Protein AF-A0A847LYA1-F1 (afdb_monomer)

pLDDT: mean 89.82, std 7.21, range [53.22, 97.38]

Sequence (110 aa):
MGLYTSPHLFKINERIQLNGRAIKDSEFSRLVESYKGFIENIREKFVPTYFDVLTFPLMAYFIQKRCDFIVLEVRPGERLDSTNFCKPLFSIIISIGYDHTDILGKTLEK

Foldseek 3Di:
DWEADDDDDPDNQCRIDDPNHRDDPVVQVVLLVVCVVVQVVCVVVPNDDPQLSRVVSRVVVCVVVVPPDYHHDFPPPPPPTNVVPDDDPDDDDDDDDDDPCVVRNDDPDD

Structure (mmCIF, N/CA/C/O backbone):
data_AF-A0A847LYA1-F1
#
_entry.id   AF-A0A847LYA1-F1
#
loop_
_atom_site.group_PDB
_atom_site.id
_atom_site.type_symbol
_atom_site.label_atom_id
_atom_site.label_alt_id
_atom_site.label_comp_id
_atom_site.label_asym_id
_atom_site.label_entity_id
_atom_site.label_seq_id
_atom_site.pdbx_PDB_ins_code
_atom_site.Cartn_x
_atom_site.Cartn_y
_atom_site.Cartn_z
_atom_site.occupancy
_atom_site.B_iso_or_equiv
_atom_site.auth_seq_id
_atom_site.auth_comp_id
_atom_site.auth_asym_id
_atom_site.auth_atom_id
_atom_site.pdbx_PDB_model_num
ATOM 1 N N . MET A 1 1 ? -15.122 -3.884 0.143 1.00 93.44 1 MET A N 1
ATOM 2 C CA . MET A 1 1 ? -13.922 -4.039 -0.707 1.00 93.44 1 MET A CA 1
ATOM 3 C C . MET A 1 1 ? -12.911 -2.954 -0.362 1.00 93.44 1 MET A C 1
ATOM 5 O O . MET A 1 1 ? -13.269 -1.778 -0.382 1.00 93.44 1 MET A O 1
ATOM 9 N N . GLY A 1 2 ? -11.685 -3.346 -0.023 1.00 97.25 2 GLY A N 1
ATOM 10 C CA . GLY A 1 2 ? -10.537 -2.449 0.117 1.00 97.25 2 GLY A CA 1
ATOM 11 C C . GLY A 1 2 ? -9.739 -2.359 -1.184 1.00 97.25 2 GLY A C 1
ATOM 12 O O . GLY A 1 2 ? -9.662 -3.341 -1.921 1.00 97.25 2 GLY A O 1
ATOM 13 N N . LEU A 1 3 ? -9.160 -1.198 -1.468 1.00 97.00 3 LEU A N 1
ATOM 14 C CA . LEU A 1 3 ? -8.296 -0.972 -2.627 1.00 97.00 3 LEU A CA 1
ATOM 15 C C . LEU A 1 3 ? -7.027 -0.244 -2.184 1.00 97.00 3 LEU A C 1
ATOM 17 O O . LEU A 1 3 ? -7.129 0.821 -1.571 1.00 97.00 3 LEU A O 1
ATOM 21 N N . TYR A 1 4 ? -5.868 -0.819 -2.502 1.00 95.69 4 TYR A N 1
ATOM 22 C CA . TYR A 1 4 ? -4.553 -0.210 -2.321 1.00 95.69 4 TYR A CA 1
ATOM 23 C C . TYR A 1 4 ? -3.867 -0.016 -3.672 1.00 95.69 4 TYR A C 1
ATOM 25 O O . TYR A 1 4 ? -3.633 -1.002 -4.368 1.00 95.69 4 TYR A O 1
ATOM 33 N N . THR A 1 5 ? -3.572 1.234 -4.035 1.00 94.44 5 THR A N 1
ATOM 34 C CA . THR A 1 5 ? -3.006 1.607 -5.346 1.00 94.44 5 THR A CA 1
ATOM 35 C C . THR A 1 5 ? -1.897 2.651 -5.237 1.00 94.44 5 THR A C 1
ATOM 37 O O . THR A 1 5 ? -1.781 3.361 -4.233 1.00 94.44 5 THR A O 1
ATOM 40 N N . SER A 1 6 ? -1.064 2.778 -6.270 1.00 92.44 6 SER A N 1
ATOM 41 C CA . SER A 1 6 ? -0.001 3.783 -6.345 1.00 92.44 6 SER A CA 1
ATOM 42 C C . SER A 1 6 ? 0.372 4.150 -7.793 1.00 92.44 6 SER A C 1
ATOM 44 O O . SER A 1 6 ? 0.242 3.311 -8.669 1.00 92.44 6 SER A O 1
ATOM 46 N N . PRO A 1 7 ? 0.906 5.359 -8.061 1.00 93.00 7 PRO A N 1
ATOM 47 C CA . PRO A 1 7 ? 1.035 6.482 -7.139 1.00 93.00 7 PRO A CA 1
ATOM 48 C C . PRO A 1 7 ? -0.325 7.136 -6.837 1.00 93.00 7 PRO A C 1
ATOM 50 O O . PRO A 1 7 ? -1.362 6.739 -7.351 1.00 93.00 7 PRO A O 1
ATOM 53 N N . HIS A 1 8 ? -0.319 8.133 -5.952 1.00 94.75 8 HIS A N 1
ATOM 54 C CA . HIS A 1 8 ? -1.444 9.067 -5.838 1.00 94.75 8 HIS A CA 1
ATOM 55 C C . HIS A 1 8 ? -1.181 10.268 -6.749 1.00 94.75 8 HIS A C 1
ATOM 57 O O . HIS A 1 8 ? -0.015 10.576 -7.005 1.00 94.75 8 HIS A O 1
ATOM 63 N N . LEU A 1 9 ? -2.235 10.959 -7.183 1.00 95.25 9 LEU A N 1
ATOM 64 C CA . LEU A 1 9 ? -2.118 12.156 -8.017 1.00 95.25 9 LEU A CA 1
ATOM 65 C C . LEU A 1 9 ? -2.080 13.437 -7.179 1.00 95.25 9 LEU A C 1
ATOM 67 O O . LEU A 1 9 ? -1.209 14.274 -7.400 1.00 95.25 9 LEU A O 1
ATOM 71 N N . PHE A 1 10 ? -2.983 13.585 -6.201 1.00 95.44 10 PHE A N 1
ATOM 72 C CA . PHE A 1 10 ? -3.086 14.812 -5.397 1.00 95.44 10 PHE A CA 1
ATOM 73 C C . PHE A 1 10 ? -2.919 14.567 -3.899 1.00 95.44 10 PHE A C 1
ATOM 75 O O . PHE A 1 10 ? -2.240 15.335 -3.217 1.00 95.44 10 PHE A O 1
ATOM 82 N N . LYS A 1 11 ? -3.544 13.516 -3.363 1.00 95.94 11 LYS A N 1
ATOM 83 C CA . LYS A 1 11 ? -3.528 13.192 -1.933 1.00 95.94 11 LYS A CA 1
ATOM 84 C C . LYS A 1 11 ? -3.154 11.742 -1.693 1.00 95.94 11 LYS A C 1
ATOM 86 O O . LYS A 1 11 ? -3.684 10.837 -2.327 1.00 95.94 11 LYS A O 1
ATOM 91 N N . ILE A 1 12 ? -2.324 11.508 -0.679 1.00 94.50 12 ILE A N 1
ATOM 92 C CA . ILE A 1 12 ? -1.895 10.159 -0.284 1.00 94.50 12 ILE A CA 1
ATOM 93 C C . ILE A 1 12 ? -3.061 9.210 0.007 1.00 94.50 12 ILE A C 1
ATOM 95 O O . ILE A 1 12 ? -2.965 8.015 -0.256 1.00 94.50 12 ILE A O 1
ATOM 99 N N . ASN A 1 13 ? -4.184 9.749 0.471 1.00 95.69 13 ASN A N 1
ATOM 100 C CA . ASN A 1 13 ? -5.405 9.012 0.758 1.00 95.69 13 ASN A CA 1
ATOM 101 C C . ASN A 1 13 ? -5.985 8.315 -0.477 1.00 95.69 13 ASN A C 1
ATOM 103 O O . ASN A 1 13 ? -6.686 7.324 -0.324 1.00 95.69 13 ASN A O 1
ATOM 107 N N . GLU A 1 14 ? -5.696 8.798 -1.690 1.00 96.00 14 GLU A N 1
ATOM 108 C CA . GLU A 1 14 ? -6.120 8.143 -2.936 1.00 96.00 14 GLU A CA 1
ATOM 109 C C . GLU A 1 14 ? -5.594 6.711 -3.037 1.00 96.00 14 GLU A C 1
ATOM 111 O O . GLU A 1 14 ? -6.265 5.863 -3.626 1.00 96.00 14 GLU A O 1
ATOM 116 N N . ARG A 1 15 ? -4.441 6.439 -2.408 1.00 95.06 15 ARG A N 1
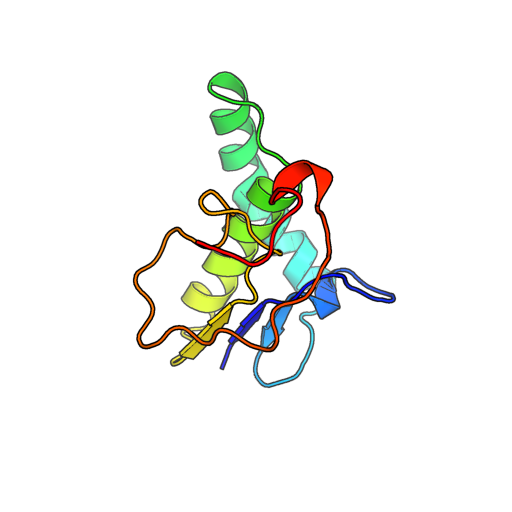ATOM 117 C CA . ARG A 1 15 ? -3.819 5.112 -2.357 1.00 95.06 15 ARG A CA 1
ATOM 118 C C . ARG A 1 15 ? -4.587 4.111 -1.516 1.00 95.06 15 ARG A C 1
ATOM 120 O O . ARG A 1 15 ? -4.259 2.936 -1.564 1.00 95.06 15 ARG A O 1
ATOM 127 N N . ILE A 1 16 ? -5.550 4.545 -0.707 1.00 95.62 16 ILE A N 1
ATOM 128 C CA . ILE A 1 16 ? -6.329 3.657 0.148 1.00 95.62 16 ILE A CA 1
ATOM 129 C C . ILE A 1 16 ? -7.807 4.010 0.081 1.00 95.62 16 ILE A C 1
ATOM 131 O O . ILE A 1 16 ? -8.252 5.068 0.526 1.00 95.62 16 ILE A O 1
ATOM 135 N N . GLN A 1 17 ? -8.596 3.079 -0.441 1.00 97.00 17 GLN A N 1
ATOM 136 C CA . GLN A 1 17 ? -10.025 3.285 -0.593 1.00 97.00 17 GLN A CA 1
ATOM 137 C C . GLN A 1 17 ? -10.822 2.167 0.056 1.00 97.00 17 GLN A C 1
ATOM 139 O O . GLN A 1 17 ? -10.489 0.986 -0.051 1.00 97.00 17 GLN A O 1
ATOM 144 N N . LEU A 1 18 ? -11.922 2.554 0.694 1.00 97.00 18 LEU A N 1
ATOM 145 C CA . LEU A 1 18 ? -12.949 1.641 1.166 1.00 97.00 18 LEU A CA 1
ATOM 146 C C . LEU A 1 18 ? -14.198 1.859 0.316 1.00 97.00 18 LEU A C 1
ATOM 148 O O . LEU A 1 18 ? -14.768 2.950 0.315 1.00 97.00 18 LEU A O 1
ATOM 152 N N . ASN A 1 19 ? -14.616 0.824 -0.412 1.00 96.12 19 ASN A N 1
ATOM 153 C CA . ASN A 1 19 ? -15.783 0.866 -1.301 1.00 96.12 19 ASN A CA 1
ATOM 154 C C . ASN A 1 19 ? -15.742 2.062 -2.281 1.00 96.12 19 ASN A C 1
ATOM 156 O O . ASN A 1 19 ? -16.719 2.796 -2.424 1.00 96.12 19 ASN A O 1
ATOM 160 N N . GLY A 1 20 ? -14.582 2.278 -2.916 1.00 96.00 20 GLY A N 1
ATOM 161 C CA . GLY A 1 20 ? -14.370 3.330 -3.922 1.00 96.00 20 GLY A CA 1
ATOM 162 C C . GLY A 1 20 ? -14.234 4.749 -3.364 1.00 96.00 20 GLY A C 1
ATOM 163 O O . GLY A 1 20 ? -14.297 5.714 -4.120 1.00 96.00 20 GLY A O 1
ATOM 164 N N . ARG A 1 21 ? -14.088 4.908 -2.042 1.00 97.19 21 ARG A N 1
ATOM 165 C CA . ARG A 1 21 ? -13.878 6.212 -1.402 1.00 97.19 21 ARG A CA 1
ATOM 166 C C . ARG A 1 21 ? -12.550 6.235 -0.669 1.00 97.19 21 ARG A C 1
ATOM 168 O O . ARG A 1 21 ? -12.319 5.392 0.197 1.00 97.19 21 ARG A O 1
ATOM 175 N N . ALA A 1 22 ? -11.716 7.219 -0.998 1.00 97.38 22 ALA A N 1
ATOM 176 C CA . ALA A 1 22 ? -10.489 7.504 -0.265 1.00 97.38 22 ALA A CA 1
ATOM 177 C C . ALA A 1 22 ? -10.785 7.727 1.225 1.00 97.38 22 ALA A C 1
ATOM 179 O O . ALA A 1 22 ? -11.813 8.317 1.582 1.00 97.38 22 ALA A O 1
ATOM 180 N N . ILE A 1 23 ? -9.893 7.257 2.098 1.00 96.38 23 ILE A N 1
ATOM 181 C CA . ILE A 1 23 ? -10.055 7.471 3.543 1.00 96.38 23 ILE A CA 1
ATOM 182 C C . ILE A 1 23 ? -9.902 8.952 3.894 1.00 96.38 23 ILE A C 1
ATOM 184 O O . ILE A 1 23 ? -9.286 9.724 3.159 1.00 96.38 23 ILE A O 1
ATOM 188 N N . LYS A 1 24 ? -10.442 9.372 5.039 1.00 96.88 24 LYS A N 1
ATOM 189 C CA . LYS A 1 24 ? -10.298 10.762 5.500 1.00 96.88 24 LYS A CA 1
ATOM 190 C C . LYS A 1 24 ? -8.887 11.031 6.021 1.00 96.88 24 LYS A C 1
ATOM 192 O O . LYS A 1 24 ? -8.267 10.141 6.595 1.00 96.88 24 LYS A O 1
ATOM 197 N N . ASP A 1 25 ? -8.440 12.284 5.929 1.00 96.69 25 ASP A N 1
ATOM 198 C CA . ASP A 1 25 ? -7.132 12.721 6.446 1.00 96.69 25 ASP A CA 1
ATOM 199 C C . ASP A 1 25 ? -6.968 12.350 7.928 1.00 96.69 25 ASP A C 1
ATOM 201 O O . ASP A 1 25 ? -5.954 11.787 8.324 1.00 96.69 25 ASP A O 1
ATOM 205 N N . SER A 1 26 ? -8.016 12.536 8.737 1.00 96.69 26 SER A N 1
ATOM 206 C CA . SER A 1 26 ? -8.010 12.151 10.152 1.00 96.69 26 SER A CA 1
ATOM 207 C C . SER A 1 26 ? -7.897 10.641 10.387 1.00 96.69 26 SER A C 1
ATOM 209 O O . SER A 1 26 ? -7.281 10.217 11.365 1.00 96.69 26 SER A O 1
ATOM 211 N N . GLU A 1 27 ? -8.471 9.813 9.508 1.00 94.88 27 GLU A N 1
ATOM 212 C CA . GLU A 1 27 ? -8.313 8.360 9.588 1.00 94.88 27 GLU A CA 1
ATOM 213 C C . GLU A 1 27 ? -6.891 7.948 9.215 1.00 94.88 27 GLU A C 1
ATOM 215 O O . GLU A 1 27 ? -6.308 7.134 9.930 1.00 94.88 27 GLU A O 1
ATOM 220 N N . PHE A 1 28 ? -6.327 8.540 8.157 1.00 94.75 28 PHE A N 1
ATOM 221 C CA . PHE A 1 28 ? -4.948 8.298 7.738 1.00 94.75 28 PHE A CA 1
ATOM 222 C C . PHE A 1 28 ? -3.951 8.703 8.832 1.00 94.75 28 PHE A C 1
ATOM 224 O O . PHE A 1 28 ? -3.131 7.886 9.245 1.00 94.75 28 PHE A O 1
ATOM 231 N N . SER A 1 29 ? -4.061 9.923 9.368 1.00 94.31 29 SER A N 1
ATOM 232 C CA . SER A 1 29 ? -3.174 10.412 10.431 1.00 94.31 29 SER A CA 1
ATOM 233 C C . SER A 1 29 ? -3.232 9.529 11.673 1.00 94.31 29 SER A C 1
ATOM 235 O O . SER A 1 29 ? -2.192 9.135 12.193 1.00 94.31 29 SER A O 1
ATOM 237 N N . ARG A 1 30 ? -4.438 9.156 12.125 1.00 94.31 30 ARG A N 1
ATOM 238 C CA . ARG A 1 30 ? -4.597 8.267 13.284 1.00 94.31 30 ARG A CA 1
ATOM 239 C C . ARG A 1 30 ? -3.967 6.900 13.039 1.00 94.31 30 ARG A C 1
ATOM 241 O O . ARG A 1 30 ? -3.381 6.328 13.954 1.00 94.31 30 ARG A O 1
ATOM 248 N N . LEU A 1 31 ? -4.112 6.368 11.830 1.00 92.69 31 LEU A N 1
ATOM 249 C CA . LEU A 1 31 ? -3.562 5.073 11.460 1.00 92.69 31 LEU A CA 1
ATOM 250 C C . LEU A 1 31 ? -2.032 5.090 11.509 1.00 92.69 31 LEU A C 1
ATOM 252 O O . LEU A 1 31 ? -1.447 4.243 12.172 1.00 92.69 31 LEU A O 1
ATOM 256 N N . VAL A 1 32 ? -1.395 6.080 10.878 1.00 91.69 32 VAL A N 1
ATOM 257 C CA . VAL A 1 32 ? 0.070 6.229 10.902 1.00 91.69 32 VAL A CA 1
ATOM 258 C C . VAL A 1 32 ? 0.577 6.410 12.333 1.00 91.69 32 VAL A C 1
ATOM 260 O O . VAL A 1 32 ? 1.500 5.709 12.743 1.00 91.69 32 VAL A O 1
ATOM 263 N N . GLU A 1 33 ? -0.066 7.274 13.123 1.00 93.75 33 GLU A N 1
ATOM 264 C CA . GLU A 1 33 ? 0.328 7.516 14.517 1.00 93.75 33 GLU A CA 1
ATOM 265 C C . GLU A 1 33 ? 0.224 6.243 15.372 1.00 93.75 33 GLU A C 1
ATOM 267 O O . GLU A 1 33 ? 1.126 5.939 16.148 1.00 93.75 33 GLU A O 1
ATOM 272 N N . SER A 1 34 ? -0.825 5.437 15.172 1.00 94.06 34 SER A N 1
ATOM 273 C CA . SER A 1 34 ? -1.039 4.190 15.929 1.00 94.06 34 SER A CA 1
ATOM 274 C C . SER A 1 34 ? 0.071 3.157 15.721 1.00 94.06 34 SER A C 1
ATOM 276 O O . SER A 1 34 ? 0.285 2.304 16.580 1.00 94.06 34 SER A O 1
ATOM 278 N N . TYR A 1 35 ? 0.777 3.221 14.591 1.00 92.06 35 TYR A N 1
ATOM 279 C CA . TYR A 1 35 ? 1.852 2.289 14.248 1.00 92.06 35 TYR A CA 1
ATOM 280 C C . TYR A 1 35 ? 3.247 2.903 14.338 1.00 92.06 35 TYR A C 1
ATOM 282 O O . TYR A 1 35 ? 4.236 2.190 14.163 1.00 92.06 35 TYR A O 1
ATOM 290 N N . LYS A 1 36 ? 3.352 4.193 14.672 1.00 91.50 36 LYS A N 1
ATOM 291 C CA . LYS A 1 36 ? 4.623 4.912 14.767 1.00 91.50 36 LYS A CA 1
ATOM 292 C C . LYS A 1 36 ? 5.614 4.225 15.706 1.00 91.50 36 LYS A C 1
ATOM 294 O O . LYS A 1 36 ? 6.729 3.939 15.288 1.00 91.50 36 LYS A O 1
ATOM 299 N N . GLY A 1 37 ? 5.191 3.867 16.920 1.00 91.75 37 GLY A N 1
ATOM 300 C CA . GLY A 1 37 ? 6.070 3.191 17.885 1.00 91.75 37 GLY A CA 1
ATOM 301 C C . GLY A 1 37 ? 6.571 1.823 17.403 1.00 91.75 37 GLY A C 1
ATOM 302 O O . GLY A 1 37 ? 7.710 1.445 17.665 1.00 91.75 37 GLY A O 1
ATOM 303 N N . PHE A 1 38 ? 5.755 1.091 16.637 1.00 89.94 38 PHE A N 1
ATOM 304 C CA . PHE A 1 38 ? 6.170 -0.173 16.023 1.00 89.94 38 PHE A CA 1
ATOM 305 C C . PHE A 1 38 ? 7.210 0.048 14.917 1.00 89.94 38 PHE A C 1
ATOM 307 O O . PHE A 1 38 ? 8.220 -0.651 14.871 1.00 89.94 38 PHE A O 1
ATOM 314 N N . ILE A 1 39 ? 6.992 1.050 14.061 1.00 89.31 39 ILE A N 1
ATOM 315 C CA . ILE A 1 39 ? 7.929 1.434 12.997 1.00 89.31 39 ILE A CA 1
ATOM 316 C C . ILE A 1 39 ? 9.265 1.910 13.590 1.00 89.31 39 ILE A C 1
ATOM 318 O O . ILE A 1 39 ? 10.326 1.539 13.092 1.00 89.31 39 ILE A O 1
ATOM 322 N N . GLU A 1 40 ? 9.229 2.689 14.673 1.00 90.06 40 GLU A N 1
ATOM 323 C CA . GLU A 1 40 ? 10.425 3.151 15.385 1.00 90.06 40 GLU A CA 1
ATOM 324 C C . GLU A 1 40 ? 11.212 1.984 15.995 1.00 90.06 40 GLU A C 1
ATOM 326 O O . GLU A 1 40 ? 12.426 1.926 15.819 1.00 90.06 40 GLU A O 1
ATOM 331 N N . ASN A 1 41 ? 10.537 1.008 16.614 1.00 90.19 41 ASN A N 1
ATOM 332 C CA . ASN A 1 41 ? 11.190 -0.199 17.135 1.00 90.19 41 ASN A CA 1
ATOM 333 C C . ASN A 1 41 ? 11.852 -1.029 16.023 1.00 90.19 41 ASN A C 1
ATOM 335 O O . ASN A 1 41 ? 12.965 -1.528 16.176 1.00 90.19 41 ASN A O 1
ATOM 339 N N . ILE A 1 42 ? 11.181 -1.161 14.876 1.00 87.69 42 ILE A N 1
ATOM 340 C CA . ILE A 1 42 ? 11.728 -1.870 13.717 1.00 87.69 42 ILE A CA 1
ATOM 341 C C . ILE A 1 42 ? 12.990 -1.191 13.183 1.00 87.69 42 ILE A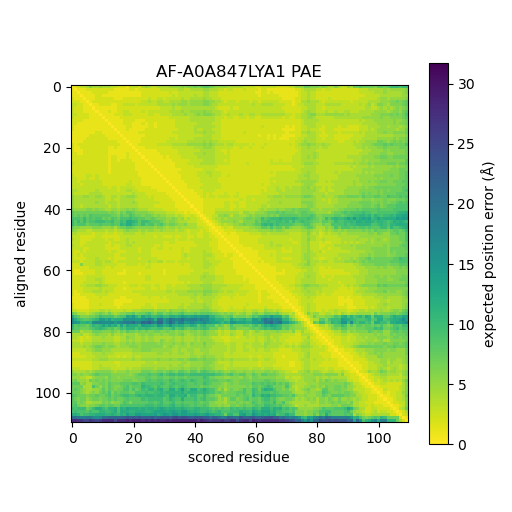 C 1
ATOM 343 O O . ILE A 1 42 ? 13.917 -1.889 12.761 1.00 87.69 42 ILE A O 1
ATOM 347 N N . ARG A 1 43 ? 13.041 0.146 13.223 1.00 86.00 43 ARG A N 1
ATOM 348 C CA . ARG A 1 43 ? 14.157 0.938 12.695 1.00 86.00 43 ARG A CA 1
ATOM 349 C C . ARG A 1 43 ? 15.504 0.579 13.329 1.00 86.00 43 ARG A C 1
ATOM 351 O O . ARG A 1 43 ? 16.538 0.752 12.691 1.00 86.00 43 ARG A O 1
ATOM 358 N N . GLU A 1 44 ? 15.494 0.055 14.553 1.00 83.00 44 GLU A N 1
ATOM 359 C CA . GLU A 1 44 ? 16.693 -0.432 15.246 1.00 83.00 44 GLU A CA 1
ATOM 360 C C . GLU A 1 44 ? 17.282 -1.701 14.606 1.00 83.00 44 GLU A C 1
ATOM 362 O O . GLU A 1 44 ? 18.466 -1.986 14.776 1.00 83.00 44 GLU A O 1
ATOM 367 N N . LYS A 1 45 ? 16.472 -2.466 13.860 1.00 86.62 45 LYS A N 1
ATOM 368 C CA . LYS A 1 45 ? 16.854 -3.743 13.232 1.00 86.62 45 LYS A CA 1
ATOM 369 C C . LYS A 1 45 ? 17.082 -3.622 11.730 1.00 86.62 45 LYS A C 1
ATOM 371 O O . LYS A 1 45 ? 17.991 -4.254 11.199 1.00 86.62 45 LYS A O 1
ATOM 376 N N . PHE A 1 46 ? 16.255 -2.842 11.039 1.00 85.81 46 PHE A N 1
ATOM 377 C CA . PHE A 1 46 ? 16.429 -2.522 9.624 1.00 85.81 46 PHE A CA 1
ATOM 378 C C . PHE A 1 46 ? 15.826 -1.154 9.319 1.00 85.81 46 PHE A C 1
ATOM 380 O O . PHE A 1 46 ? 14.910 -0.718 10.004 1.00 85.81 46 PHE A O 1
ATOM 387 N N . VAL A 1 47 ? 16.310 -0.477 8.279 1.00 87.94 47 VAL A N 1
ATOM 388 C CA . VAL A 1 47 ? 15.752 0.816 7.862 1.00 87.94 47 VAL A CA 1
ATOM 389 C C . VAL A 1 47 ? 14.603 0.563 6.879 1.00 87.94 47 VAL A C 1
ATOM 391 O O . VAL A 1 47 ? 14.883 0.166 5.748 1.00 87.94 47 VAL A O 1
A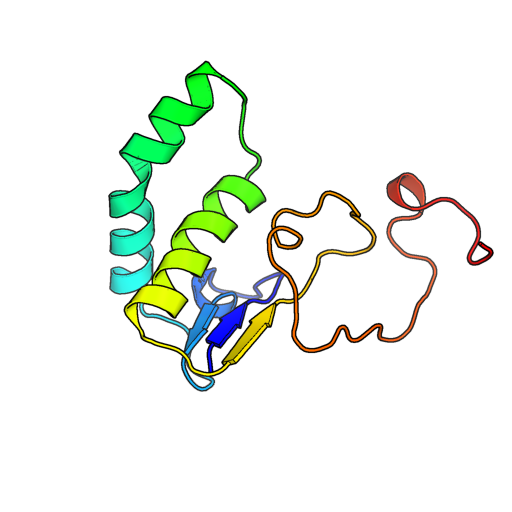TOM 394 N N . PRO A 1 48 ? 13.328 0.760 7.272 1.00 87.69 48 PRO A N 1
ATOM 395 C CA . PRO A 1 48 ? 12.209 0.532 6.370 1.00 87.69 48 PRO A CA 1
ATOM 396 C C . PRO A 1 48 ? 12.167 1.593 5.272 1.00 87.69 48 PRO A C 1
ATOM 398 O O . PRO A 1 48 ? 12.476 2.767 5.501 1.00 87.69 48 PRO A O 1
ATOM 401 N N . THR A 1 49 ? 11.755 1.185 4.075 1.00 89.0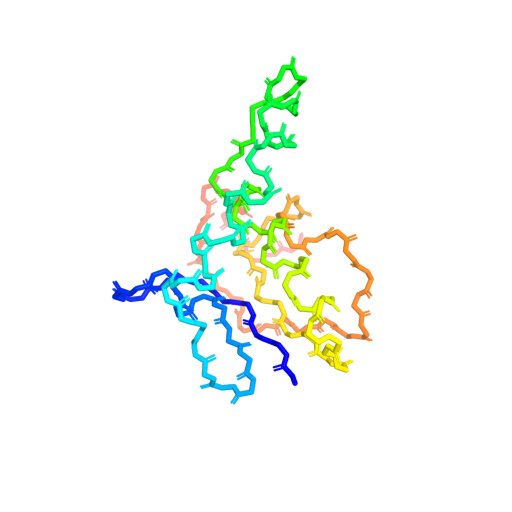6 49 THR A N 1
ATOM 402 C CA . THR A 1 49 ? 11.498 2.119 2.980 1.00 89.06 49 THR A CA 1
ATOM 403 C C . THR A 1 49 ? 10.208 2.898 3.233 1.00 89.06 49 THR A C 1
ATOM 405 O O . THR A 1 49 ? 9.373 2.526 4.061 1.00 89.06 49 THR A O 1
ATOM 408 N N . TYR A 1 50 ? 9.997 3.970 2.467 1.00 88.56 50 TYR A N 1
ATOM 409 C CA . TYR A 1 50 ? 8.726 4.698 2.474 1.00 88.56 50 TYR A CA 1
ATOM 410 C C . TYR A 1 50 ? 7.517 3.768 2.260 1.00 88.56 50 TYR A C 1
ATOM 412 O O . TYR A 1 50 ? 6.492 3.923 2.923 1.00 88.56 50 TYR A O 1
ATOM 420 N N . PHE A 1 51 ? 7.640 2.785 1.362 1.00 88.38 51 PHE A N 1
ATOM 421 C CA . PHE A 1 51 ? 6.556 1.854 1.058 1.00 88.38 51 PHE A CA 1
ATOM 422 C C . PHE A 1 51 ? 6.314 0.844 2.176 1.00 88.38 51 PHE A C 1
ATOM 424 O O . PHE A 1 51 ? 5.155 0.529 2.430 1.00 88.38 51 PHE A O 1
ATOM 431 N N . ASP A 1 52 ? 7.346 0.406 2.898 1.00 87.44 52 ASP A N 1
ATOM 432 C CA . ASP A 1 52 ? 7.174 -0.480 4.057 1.00 87.44 52 ASP A CA 1
ATOM 433 C C . ASP A 1 52 ? 6.397 0.225 5.174 1.00 87.44 52 ASP A C 1
ATOM 435 O O . ASP A 1 52 ? 5.424 -0.310 5.713 1.00 87.44 52 ASP A O 1
ATOM 439 N N . VAL A 1 53 ? 6.789 1.471 5.464 1.00 89.50 53 VAL A N 1
ATOM 440 C CA . VAL A 1 53 ? 6.146 2.324 6.474 1.00 89.50 53 VAL A CA 1
ATOM 441 C C . VAL A 1 53 ? 4.694 2.628 6.111 1.00 89.50 53 VAL A C 1
ATOM 443 O O . VAL A 1 53 ? 3.852 2.735 6.999 1.00 89.50 53 VAL A O 1
ATOM 446 N N . LEU A 1 54 ? 4.387 2.764 4.819 1.00 90.12 54 LEU A N 1
ATOM 447 C CA . LEU A 1 54 ? 3.041 3.073 4.350 1.00 90.12 54 LEU A CA 1
ATOM 448 C C . LEU A 1 54 ? 2.153 1.823 4.257 1.00 90.12 54 LEU A C 1
ATOM 450 O O . LEU A 1 54 ? 1.005 1.850 4.693 1.00 90.12 54 LEU A O 1
ATOM 454 N N . THR A 1 55 ? 2.667 0.724 3.706 1.00 89.88 55 THR A N 1
ATOM 455 C CA . THR A 1 55 ? 1.874 -0.478 3.412 1.00 89.88 55 THR A CA 1
ATOM 456 C C . THR A 1 55 ? 1.361 -1.119 4.697 1.00 89.88 55 THR A C 1
ATOM 458 O O . THR A 1 55 ? 0.181 -1.454 4.784 1.00 89.88 55 THR A O 1
ATOM 461 N N . PHE A 1 56 ? 2.198 -1.233 5.731 1.00 89.12 56 PHE A N 1
ATOM 462 C CA . PHE A 1 56 ? 1.824 -1.945 6.953 1.00 89.12 56 PHE A CA 1
ATOM 463 C C . PHE A 1 56 ? 0.606 -1.337 7.690 1.00 89.12 56 PHE A C 1
ATOM 465 O O . PHE A 1 56 ? -0.377 -2.060 7.898 1.00 89.12 56 PHE A O 1
ATOM 472 N N . PRO A 1 57 ? 0.579 -0.029 8.027 1.00 89.94 57 PRO A N 1
ATOM 473 C CA . PRO A 1 57 ? -0.599 0.598 8.627 1.00 89.94 57 PRO A CA 1
ATOM 474 C C . PRO A 1 57 ? -1.842 0.473 7.736 1.00 89.94 57 PRO A C 1
ATOM 476 O O . PRO A 1 57 ? -2.930 0.168 8.223 1.00 89.94 57 PRO A O 1
ATOM 479 N N . LEU A 1 58 ? -1.692 0.660 6.421 1.00 88.69 58 LEU A N 1
ATOM 480 C CA . LEU A 1 58 ? -2.804 0.600 5.468 1.00 88.69 58 LEU A CA 1
ATOM 481 C C . LEU A 1 58 ? -3.428 -0.796 5.368 1.00 88.69 58 LEU A C 1
ATOM 483 O O . LEU A 1 58 ? -4.650 -0.915 5.275 1.00 88.69 58 LEU A O 1
ATOM 487 N N . MET A 1 59 ? -2.630 -1.857 5.476 1.00 91.19 59 MET A N 1
ATOM 488 C CA . MET A 1 59 ? -3.158 -3.221 5.558 1.00 91.19 59 MET A CA 1
ATOM 489 C C . MET A 1 59 ? -3.947 -3.442 6.845 1.00 91.19 59 MET A C 1
ATOM 491 O O . MET A 1 59 ? -5.051 -3.996 6.815 1.00 91.19 59 MET A O 1
ATOM 495 N N . ALA A 1 60 ? -3.435 -2.944 7.972 1.00 91.19 60 ALA A N 1
ATOM 496 C CA . ALA A 1 60 ? -4.152 -3.026 9.234 1.00 91.19 60 ALA A CA 1
ATOM 497 C C . ALA A 1 60 ? -5.509 -2.306 9.185 1.00 91.19 60 ALA A C 1
ATOM 499 O O . ALA A 1 60 ? -6.477 -2.788 9.774 1.00 91.19 60 ALA A O 1
ATOM 500 N N . TYR A 1 61 ? -5.623 -1.206 8.434 1.00 94.19 61 TYR A N 1
ATOM 501 C CA . TYR A 1 61 ? -6.902 -0.526 8.225 1.00 94.19 61 TYR A CA 1
ATOM 502 C C . TYR A 1 61 ? -7.950 -1.439 7.578 1.00 94.19 61 TYR A C 1
ATOM 504 O O . TYR A 1 61 ? -9.080 -1.508 8.064 1.00 94.19 61 TYR A O 1
ATOM 512 N N . PHE A 1 62 ? -7.604 -2.186 6.526 1.00 94.75 62 PHE A N 1
ATOM 513 C CA . PHE A 1 62 ? -8.569 -3.085 5.882 1.00 94.75 62 PHE A CA 1
ATOM 514 C C . PHE A 1 62 ? -9.020 -4.228 6.793 1.00 94.75 62 PHE A C 1
ATOM 516 O O . PHE A 1 62 ? -10.204 -4.580 6.779 1.00 94.75 62 PHE A O 1
ATOM 523 N N . ILE A 1 63 ? -8.110 -4.746 7.626 1.00 91.88 63 ILE A N 1
ATOM 524 C CA . ILE A 1 63 ? -8.423 -5.751 8.651 1.00 91.88 63 ILE A CA 1
ATOM 525 C C . ILE A 1 63 ? -9.390 -5.164 9.688 1.00 91.88 63 ILE A C 1
ATOM 527 O O . ILE A 1 63 ? -10.427 -5.762 9.976 1.00 91.88 63 ILE A O 1
ATOM 531 N N . GLN A 1 64 ? -9.110 -3.960 10.202 1.00 93.62 64 GLN A N 1
ATOM 532 C CA . GLN A 1 64 ? -9.979 -3.267 11.164 1.00 93.62 64 GLN A CA 1
ATOM 533 C C . GLN A 1 64 ? -11.376 -2.990 10.593 1.00 93.62 64 GLN A C 1
ATOM 535 O O . GLN A 1 64 ? -12.373 -3.096 11.309 1.00 93.62 64 GLN A O 1
ATOM 540 N N . LYS A 1 65 ? -11.465 -2.659 9.300 1.00 95.25 65 LYS A N 1
ATOM 541 C CA . LYS A 1 65 ? -12.738 -2.446 8.593 1.00 95.25 65 LYS A CA 1
ATOM 542 C C . LYS A 1 65 ? -13.430 -3.742 8.169 1.00 95.25 65 LYS A C 1
ATOM 544 O O . LYS A 1 65 ? -14.524 -3.656 7.619 1.00 95.25 65 LYS A O 1
ATOM 549 N N . ARG A 1 66 ? -12.830 -4.909 8.437 1.00 95.44 66 ARG A N 1
ATOM 550 C CA . ARG A 1 66 ? -13.362 -6.237 8.093 1.00 95.44 66 ARG A CA 1
ATOM 551 C C . ARG A 1 66 ? -13.738 -6.342 6.613 1.00 95.44 66 ARG A C 1
ATOM 553 O O . ARG A 1 66 ? -14.845 -6.738 6.273 1.00 95.44 66 ARG A O 1
ATOM 560 N N . CYS A 1 67 ? -12.829 -5.924 5.733 1.00 95.62 67 CYS A N 1
ATOM 561 C CA . CYS A 1 67 ? -13.0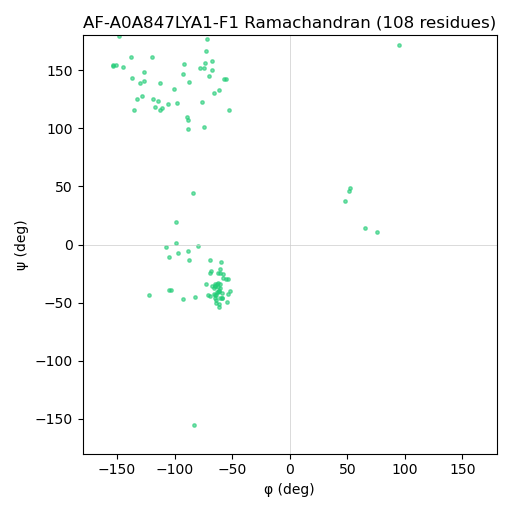56 -6.036 4.295 1.00 95.62 67 CYS A CA 1
ATOM 562 C C . CYS A 1 67 ? -13.122 -7.509 3.870 1.00 95.62 67 CYS A C 1
ATOM 564 O O . CYS A 1 67 ? -12.191 -8.256 4.154 1.00 95.62 67 CYS A O 1
ATOM 566 N N . ASP A 1 68 ? -14.157 -7.892 3.119 1.00 94.94 68 ASP A N 1
ATOM 567 C CA . ASP A 1 68 ? -14.275 -9.251 2.560 1.00 94.94 68 ASP A CA 1
ATOM 568 C C . ASP A 1 68 ? -13.208 -9.531 1.492 1.00 94.94 68 ASP A C 1
ATOM 570 O O . ASP A 1 68 ? -12.674 -10.630 1.386 1.00 94.94 68 ASP A O 1
ATOM 574 N N . PHE A 1 69 ? -12.881 -8.498 0.710 1.00 94.44 69 PHE A N 1
ATOM 575 C CA . PHE A 1 69 ? -11.882 -8.535 -0.352 1.00 94.44 69 PHE A CA 1
ATOM 576 C C . PHE A 1 69 ? -11.023 -7.279 -0.313 1.00 94.44 69 PHE A C 1
ATOM 578 O O . PHE A 1 69 ? -11.531 -6.178 -0.059 1.00 94.44 69 PHE A O 1
ATOM 585 N N . ILE A 1 70 ? -9.739 -7.452 -0.616 1.00 95.38 70 ILE A N 1
ATOM 586 C CA . ILE A 1 70 ? -8.757 -6.380 -0.754 1.00 95.38 70 ILE A CA 1
ATOM 587 C C . ILE A 1 70 ? -8.065 -6.566 -2.102 1.00 95.38 70 ILE A C 1
ATOM 589 O O . ILE A 1 70 ? -7.570 -7.652 -2.399 1.00 95.38 70 ILE A O 1
ATOM 593 N N . VAL A 1 71 ? -8.043 -5.511 -2.908 1.00 95.38 71 VAL A N 1
ATOM 594 C CA . VAL A 1 71 ? -7.255 -5.448 -4.140 1.00 95.38 71 VAL A CA 1
ATOM 595 C C . VAL A 1 71 ? -5.960 -4.712 -3.824 1.00 95.38 71 VAL A C 1
ATOM 597 O O . VAL A 1 71 ? -6.002 -3.579 -3.342 1.00 95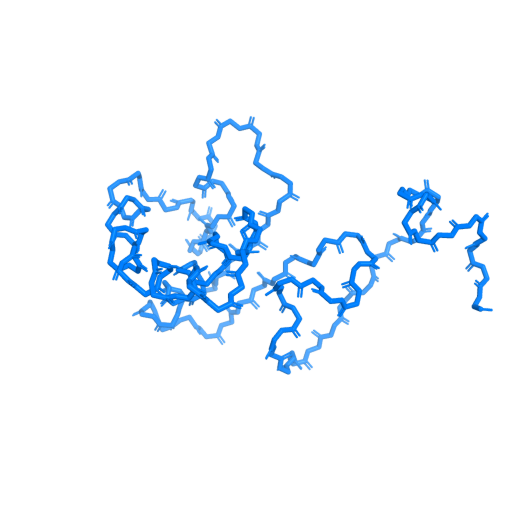.38 71 VAL A O 1
ATOM 600 N N . LEU A 1 72 ? -4.830 -5.373 -4.068 1.00 94.12 72 LEU A N 1
ATOM 601 C CA . LEU A 1 72 ? -3.491 -4.838 -3.843 1.00 94.12 72 LEU A CA 1
ATOM 602 C C . LEU A 1 72 ? -2.801 -4.655 -5.191 1.00 94.12 72 LEU A C 1
ATOM 604 O O . LEU A 1 72 ? -2.561 -5.632 -5.900 1.00 94.12 72 LEU A O 1
ATOM 608 N N . GLU A 1 73 ? -2.501 -3.411 -5.546 1.00 92.94 73 GLU A N 1
ATOM 609 C CA . GLU A 1 73 ? -1.595 -3.118 -6.648 1.00 92.94 73 GLU A CA 1
ATOM 610 C C . GLU A 1 73 ? -0.153 -3.366 -6.197 1.00 92.94 73 GLU A C 1
ATOM 612 O O . GLU A 1 73 ? 0.310 -2.786 -5.213 1.00 92.94 73 GLU A O 1
ATOM 617 N N . VAL A 1 74 ? 0.542 -4.238 -6.924 1.00 89.00 74 VAL A N 1
ATOM 618 C CA . VAL A 1 74 ? 1.965 -4.520 -6.716 1.00 89.00 74 VAL A CA 1
ATOM 619 C C . VAL A 1 74 ? 2.772 -3.517 -7.529 1.00 89.00 74 VAL A C 1
ATOM 621 O O . VAL A 1 74 ? 2.422 -3.233 -8.678 1.00 89.00 74 VAL A O 1
ATOM 624 N N . ARG A 1 75 ? 3.871 -2.999 -6.976 1.00 83.25 75 ARG A N 1
ATOM 625 C CA . ARG A 1 75 ? 4.754 -2.133 -7.760 1.00 83.25 75 ARG A CA 1
ATOM 626 C C . ARG A 1 75 ? 5.451 -2.921 -8.876 1.00 83.25 75 ARG A C 1
ATOM 628 O O . ARG A 1 75 ? 5.715 -4.115 -8.710 1.00 83.25 75 ARG A O 1
ATOM 635 N N . PRO A 1 76 ? 5.783 -2.271 -10.006 1.00 69.50 76 PRO A N 1
ATOM 636 C CA . PRO A 1 76 ? 6.396 -2.943 -11.144 1.00 69.50 76 PRO A CA 1
ATOM 637 C C . PRO A 1 76 ? 7.644 -3.754 -10.770 1.00 69.50 76 PRO A C 1
ATOM 639 O O . PRO A 1 76 ? 8.660 -3.212 -10.345 1.00 69.50 76 PRO A O 1
ATOM 642 N N . GLY A 1 77 ? 7.534 -5.073 -10.956 1.00 64.56 77 GLY A N 1
ATOM 643 C CA . GLY A 1 77 ? 8.632 -6.039 -11.016 1.00 64.56 77 GLY A CA 1
ATOM 644 C C . GLY A 1 77 ? 9.470 -6.258 -9.749 1.00 64.56 77 GLY A C 1
ATOM 645 O O . GLY A 1 77 ? 10.504 -6.925 -9.797 1.00 64.56 77 GLY A O 1
ATOM 646 N N . GLU A 1 78 ? 9.010 -5.803 -8.588 1.00 67.94 78 GLU A N 1
ATOM 647 C CA . GLU A 1 78 ? 9.666 -6.111 -7.319 1.00 67.94 78 GLU A CA 1
ATOM 648 C C . GLU A 1 78 ? 9.117 -7.435 -6.740 1.00 67.94 78 GLU A C 1
ATOM 650 O O . GLU A 1 78 ? 8.082 -7.478 -6.081 1.00 67.94 78 GLU A O 1
ATOM 655 N N . ARG A 1 79 ? 9.836 -8.558 -6.924 1.00 73.12 79 ARG A N 1
ATOM 656 C CA . ARG A 1 79 ? 9.529 -9.831 -6.217 1.00 73.12 79 ARG A CA 1
ATOM 657 C C . ARG A 1 79 ? 9.470 -9.641 -4.693 1.00 73.12 79 ARG A C 1
ATOM 659 O O . ARG A 1 79 ? 8.770 -10.381 -4.003 1.00 73.12 79 ARG A O 1
ATOM 666 N N . LEU A 1 80 ? 10.245 -8.684 -4.191 1.00 76.56 80 LEU A N 1
ATOM 667 C CA . LEU A 1 80 ? 10.352 -8.305 -2.785 1.00 76.56 80 LEU A CA 1
ATOM 668 C C . LEU A 1 80 ? 9.502 -7.069 -2.442 1.00 76.56 80 LEU A C 1
ATOM 670 O O . LEU A 1 80 ? 9.773 -6.423 -1.435 1.00 76.56 80 LEU A O 1
ATOM 674 N N . ASP A 1 81 ? 8.502 -6.734 -3.264 1.00 84.31 81 ASP A N 1
ATOM 675 C CA . ASP A 1 81 ? 7.598 -5.615 -2.998 1.00 84.31 81 ASP A CA 1
ATOM 676 C C . ASP A 1 81 ? 6.895 -5.780 -1.643 1.00 84.31 81 ASP A C 1
ATOM 678 O O . ASP A 1 81 ? 6.481 -6.882 -1.263 1.00 84.31 81 ASP A O 1
ATOM 682 N N . SER A 1 82 ? 6.706 -4.665 -0.936 1.00 84.44 82 SER A N 1
ATOM 683 C CA . SER A 1 82 ? 6.084 -4.632 0.391 1.00 84.44 82 SER A CA 1
ATOM 684 C C . SER A 1 82 ? 4.651 -5.178 0.413 1.00 84.44 82 SER A C 1
ATOM 686 O O . SER A 1 82 ? 4.137 -5.449 1.496 1.00 84.44 82 SER A O 1
ATOM 688 N N . THR A 1 83 ? 3.983 -5.341 -0.738 1.00 86.06 83 THR A 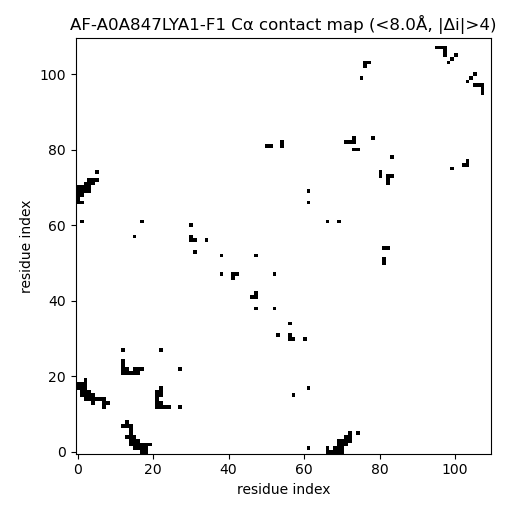N 1
ATOM 689 C CA . THR A 1 83 ? 2.645 -5.952 -0.848 1.00 86.06 83 THR A CA 1
ATOM 690 C C . THR A 1 83 ? 2.674 -7.477 -1.002 1.00 86.06 83 THR A C 1
ATOM 692 O O . THR A 1 83 ? 1.655 -8.134 -0.776 1.00 86.06 83 THR A O 1
ATOM 695 N N . ASN A 1 84 ? 3.833 -8.077 -1.295 1.00 88.00 84 ASN A N 1
ATOM 696 C CA . ASN A 1 84 ? 3.995 -9.520 -1.507 1.00 88.00 84 ASN A CA 1
ATOM 697 C C . ASN A 1 84 ? 4.176 -10.314 -0.192 1.00 88.00 84 ASN A C 1
ATOM 699 O O . ASN A 1 84 ? 5.046 -11.175 -0.070 1.00 88.00 84 ASN A O 1
ATOM 703 N N . PHE A 1 85 ? 3.365 -10.011 0.825 1.00 86.75 85 PHE A N 1
ATOM 704 C CA . PHE A 1 85 ? 3.416 -10.656 2.148 1.00 86.75 85 PHE A CA 1
ATOM 705 C C . PHE A 1 85 ? 2.281 -11.664 2.385 1.00 86.75 85 PHE A C 1
ATOM 707 O O . PHE A 1 85 ? 2.293 -12.388 3.382 1.00 86.75 85 PHE A O 1
ATOM 714 N N . CYS A 1 86 ? 1.269 -11.695 1.514 1.00 86.25 86 CYS A N 1
ATOM 715 C CA . CYS A 1 86 ? 0.078 -12.527 1.677 1.00 86.25 86 CYS A CA 1
ATOM 716 C C . CYS A 1 86 ? -0.097 -13.514 0.519 1.00 86.25 86 CYS A C 1
ATOM 718 O O . CYS A 1 86 ? 0.461 -13.342 -0.562 1.00 86.25 86 CYS A O 1
ATOM 720 N N . LYS A 1 87 ? -0.900 -14.562 0.743 1.00 91.25 87 LYS A N 1
ATOM 721 C CA . LYS A 1 87 ? -1.323 -15.482 -0.315 1.00 91.25 87 LYS A CA 1
ATOM 722 C C . LYS A 1 87 ? -2.615 -14.948 -0.948 1.00 91.25 87 LYS A C 1
ATOM 724 O O . LYS A 1 87 ? -3.651 -15.003 -0.280 1.00 91.25 87 LYS A O 1
ATOM 729 N N . PRO A 1 88 ? -2.592 -14.449 -2.196 1.00 93.00 88 PRO A N 1
ATOM 730 C CA . PRO A 1 88 ? -3.797 -13.941 -2.835 1.00 93.00 88 PRO A CA 1
ATOM 731 C C . PRO A 1 88 ? -4.727 -15.089 -3.250 1.00 93.00 88 PRO A C 1
ATOM 733 O O . PRO A 1 88 ? -4.284 -16.214 -3.487 1.00 93.00 88 PRO A O 1
ATOM 736 N N . LEU A 1 89 ? -6.024 -14.793 -3.376 1.00 95.69 89 LEU A N 1
ATOM 737 C CA . LEU A 1 89 ? -6.990 -15.725 -3.973 1.00 95.69 89 LEU A CA 1
ATOM 738 C C . LEU A 1 89 ? -6.691 -15.955 -5.459 1.00 95.69 89 LEU A C 1
ATOM 740 O O . LEU A 1 89 ? -6.821 -17.067 -5.961 1.00 95.69 89 LEU A O 1
ATOM 744 N N . PHE A 1 90 ? -6.272 -14.896 -6.145 1.00 94.50 90 PHE A N 1
ATOM 745 C CA . PHE A 1 90 ? -5.792 -14.917 -7.517 1.00 94.50 90 PHE A CA 1
ATOM 746 C C . PHE A 1 90 ? -4.832 -13.743 -7.727 1.00 94.50 90 PHE A C 1
ATOM 748 O O . PHE A 1 90 ? -4.939 -12.714 -7.061 1.00 94.50 90 PHE A O 1
ATOM 755 N N . SER A 1 91 ? -3.913 -13.893 -8.674 1.00 93.44 91 SER A N 1
ATOM 756 C CA . SER A 1 91 ? -2.998 -12.835 -9.101 1.00 93.44 91 SER A CA 1
ATOM 757 C C . SER A 1 91 ? -3.342 -12.428 -10.525 1.00 93.44 91 SER A C 1
ATOM 759 O O . SER A 1 91 ? -3.624 -13.285 -11.361 1.00 93.44 91 SER A O 1
ATOM 761 N N . ILE A 1 92 ? -3.312 -11.126 -10.798 1.00 93.31 92 ILE A N 1
ATOM 762 C CA . ILE A 1 92 ? -3.559 -10.579 -12.132 1.00 93.31 92 ILE A CA 1
ATOM 763 C C . ILE A 1 92 ? -2.265 -9.938 -12.613 1.00 93.31 92 ILE A C 1
ATOM 765 O O . ILE A 1 92 ? -1.724 -9.059 -11.950 1.00 93.31 92 ILE A O 1
ATOM 769 N N . ILE A 1 93 ? -1.788 -10.384 -13.771 1.00 90.75 93 ILE A N 1
ATOM 770 C CA . ILE A 1 93 ? -0.699 -9.740 -14.502 1.00 90.75 93 ILE A CA 1
ATOM 771 C C . ILE A 1 93 ? -1.347 -9.031 -15.688 1.00 90.75 93 ILE A C 1
ATOM 773 O O . ILE A 1 93 ? -2.048 -9.663 -16.478 1.00 90.75 93 ILE A O 1
ATOM 777 N N . ILE A 1 94 ? -1.165 -7.716 -15.763 1.00 88.88 94 ILE A N 1
ATOM 778 C CA . ILE A 1 94 ? -1.668 -6.896 -16.870 1.00 88.88 94 ILE A CA 1
ATOM 779 C C . ILE A 1 94 ? -0.692 -6.949 -18.059 1.00 88.88 94 ILE A C 1
ATOM 781 O O . ILE A 1 94 ? 0.058 -7.910 -18.225 1.00 88.88 94 ILE A O 1
ATOM 785 N N . SER A 1 95 ? -0.697 -5.934 -18.920 1.00 88.75 95 SER A N 1
ATOM 786 C CA . SER A 1 95 ? 0.296 -5.800 -19.984 1.00 88.75 95 SER A CA 1
ATOM 787 C C . SER A 1 95 ? 1.712 -5.671 -19.416 1.00 88.75 95 SER A C 1
ATOM 789 O O . SER A 1 95 ? 1.950 -4.848 -18.534 1.00 88.75 95 SER A O 1
ATOM 791 N N . ILE A 1 96 ? 2.652 -6.433 -19.974 1.00 87.44 96 ILE A N 1
ATOM 792 C CA . ILE A 1 96 ? 4.086 -6.313 -19.692 1.00 87.44 96 ILE A CA 1
ATOM 793 C C . ILE A 1 96 ? 4.732 -5.528 -20.836 1.00 87.44 96 ILE A C 1
ATOM 795 O O . ILE A 1 96 ? 4.472 -5.807 -22.007 1.00 87.44 96 ILE A O 1
ATOM 799 N N . GLY A 1 97 ? 5.573 -4.557 -20.495 1.00 87.31 97 GLY A N 1
ATOM 800 C CA . GLY A 1 97 ? 6.334 -3.754 -21.446 1.00 87.31 97 GLY A CA 1
ATOM 801 C C . GLY A 1 97 ? 7.679 -3.336 -20.862 1.00 87.31 97 GLY A C 1
ATOM 802 O O . GLY A 1 97 ? 8.003 -3.675 -19.726 1.00 87.31 97 GLY A O 1
ATOM 803 N N . TYR A 1 98 ? 8.469 -2.611 -21.653 1.00 88.94 98 TYR A N 1
ATOM 804 C CA . TYR A 1 98 ? 9.733 -2.051 -21.186 1.00 88.94 98 TYR A CA 1
ATOM 805 C C . TYR A 1 98 ? 9.461 -0.855 -20.277 1.00 88.94 98 TYR A C 1
ATOM 807 O O . TYR A 1 98 ? 9.174 0.243 -20.747 1.00 88.94 98 TYR A O 1
ATOM 815 N N . ASP A 1 99 ? 9.560 -1.093 -18.978 1.00 82.94 99 ASP A N 1
ATOM 816 C CA . ASP A 1 99 ? 9.542 -0.080 -17.934 1.00 82.94 99 ASP A CA 1
ATOM 817 C C . ASP A 1 99 ? 10.495 -0.524 -16.819 1.00 82.94 99 ASP A C 1
ATOM 819 O O . ASP A 1 99 ? 10.757 -1.719 -16.664 1.00 82.94 99 ASP A O 1
ATOM 823 N N . HIS A 1 100 ? 11.059 0.426 -16.076 1.00 81.00 100 HIS A N 1
ATOM 824 C CA . HIS A 1 100 ? 12.009 0.157 -14.992 1.00 81.00 100 HIS A CA 1
ATOM 825 C C . HIS A 1 100 ? 13.138 -0.832 -15.367 1.00 81.00 100 HIS A C 1
A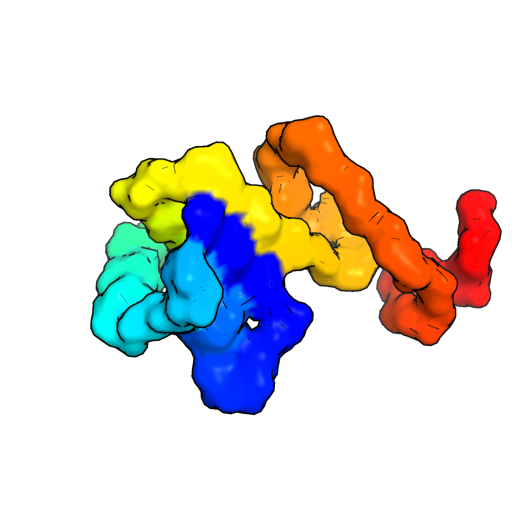TOM 827 O O . HIS A 1 100 ? 13.570 -1.636 -14.539 1.00 81.00 100 HIS A O 1
ATOM 833 N N . THR A 1 101 ? 13.651 -0.780 -16.604 1.00 85.56 101 THR A N 1
ATOM 834 C CA . THR A 1 101 ? 14.620 -1.764 -17.138 1.00 85.56 101 THR A CA 1
ATOM 835 C C . THR A 1 101 ? 15.937 -1.830 -16.362 1.00 85.56 101 THR A C 1
ATOM 837 O O . THR A 1 101 ? 16.642 -2.835 -16.410 1.00 85.56 101 THR A O 1
ATOM 840 N N . ASP A 1 102 ? 16.269 -0.772 -15.623 1.00 82.62 102 ASP A N 1
ATOM 841 C CA . ASP A 1 102 ? 17.439 -0.740 -14.740 1.00 82.62 102 ASP A CA 1
ATOM 842 C C . ASP A 1 102 ? 17.286 -1.665 -13.522 1.00 82.62 102 ASP A C 1
ATOM 844 O O . ASP A 1 102 ? 18.279 -2.125 -12.964 1.00 82.62 102 ASP A O 1
ATOM 848 N N . ILE A 1 103 ? 16.044 -1.955 -13.126 1.00 79.94 103 ILE A N 1
ATOM 849 C CA . ILE A 1 103 ? 15.695 -2.819 -11.992 1.00 79.94 103 ILE A CA 1
ATOM 850 C C . ILE A 1 103 ? 15.246 -4.196 -12.497 1.00 79.94 103 ILE A C 1
ATOM 852 O O . ILE A 1 103 ? 15.589 -5.217 -11.906 1.00 79.94 103 ILE A O 1
ATOM 856 N N . LEU A 1 104 ? 14.488 -4.227 -13.599 1.00 82.00 104 LEU A N 1
ATOM 857 C CA . LEU A 1 104 ? 13.802 -5.426 -14.095 1.00 82.00 104 LEU A CA 1
ATOM 858 C C . LEU A 1 104 ? 14.556 -6.166 -15.202 1.00 82.00 104 LEU A C 1
ATOM 860 O O . LEU A 1 104 ? 14.166 -7.268 -15.580 1.00 82.00 104 LEU A O 1
ATOM 864 N N . GLY A 1 105 ? 15.646 -5.584 -15.699 1.00 85.44 105 GLY A N 1
ATOM 865 C CA . GLY A 1 105 ? 16.410 -6.117 -16.817 1.00 85.44 105 GLY A CA 1
ATOM 866 C C . GLY A 1 105 ? 16.007 -5.506 -18.160 1.00 85.44 105 GLY A C 1
ATOM 867 O O . GL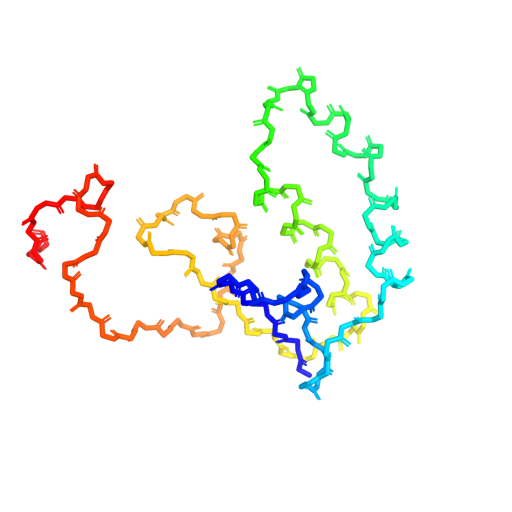Y A 1 105 ? 15.056 -4.738 -18.287 1.00 85.44 105 GLY A O 1
ATOM 868 N N . LYS A 1 106 ? 16.792 -5.826 -19.191 1.00 88.81 106 LYS A N 1
ATOM 869 C CA . LYS A 1 106 ? 16.704 -5.194 -20.521 1.00 88.81 106 LYS A CA 1
ATOM 870 C C . LYS A 1 106 ? 15.915 -6.013 -21.544 1.00 88.81 106 LYS A C 1
ATOM 872 O O . LYS A 1 106 ? 15.815 -5.611 -22.700 1.00 88.81 106 LYS A O 1
ATOM 877 N N . THR A 1 107 ? 15.386 -7.163 -21.147 1.00 88.25 107 THR A N 1
ATOM 878 C CA . THR A 1 107 ? 14.686 -8.112 -22.019 1.00 88.25 107 THR A CA 1
ATOM 879 C C . THR A 1 107 ? 13.311 -8.424 -21.449 1.00 88.25 107 THR A C 1
ATOM 881 O O . THR A 1 107 ? 13.131 -8.440 -20.237 1.00 88.25 107 THR A O 1
ATOM 884 N N . LEU A 1 108 ? 12.343 -8.689 -22.328 1.00 81.69 108 LEU A N 1
ATOM 885 C CA . LEU A 1 108 ? 11.012 -9.176 -21.935 1.00 81.69 108 LEU A CA 1
ATOM 886 C C . LEU A 1 108 ? 10.951 -10.706 -21.840 1.00 81.69 108 LEU A C 1
ATOM 888 O O . LEU A 1 108 ? 9.924 -11.268 -21.464 1.00 81.69 108 LEU A O 1
ATOM 892 N N . GLU A 1 109 ? 12.031 -11.380 -22.226 1.00 76.06 109 GLU A N 1
ATOM 893 C CA . GLU A 1 109 ? 12.152 -12.828 -22.140 1.00 76.06 109 GLU A CA 1
ATOM 894 C C . GLU A 1 109 ? 12.449 -13.279 -20.706 1.00 76.06 109 GLU A C 1
ATOM 896 O O . GLU A 1 109 ? 13.032 -12.539 -19.913 1.00 76.06 109 GLU A O 1
ATOM 901 N N . LYS A 1 110 ? 12.004 -14.502 -20.406 1.00 53.22 110 LYS A N 1
ATOM 902 C CA . LYS A 1 110 ? 12.222 -15.206 -19.140 1.00 53.22 110 LYS A CA 1
ATOM 903 C C . LYS A 1 110 ? 13.689 -15.524 -18.890 1.00 53.22 110 LYS A C 1
ATOM 905 O O . LYS A 1 110 ? 14.334 -16.033 -19.831 1.00 53.22 110 LYS A O 1
#

Secondary structure (DSSP, 8-state):
-EEE-S--SS-GGGGEEETTEEPPHHHHHHHHHHHHHHHHHHHTT----HHHHHHHHHHHHHHHTT-S-EEEPPPTT-TT-TTTTS--S--------S-SHHHH-S-S--

Solvent-accessible surface area (backbone atoms only — not comparable to full-atom values): 7030 Å² total; per-residue (Å²): 76,31,41,39,48,76,82,54,91,88,47,76,41,65,23,36,21,56,71,89,36,54,54,52,71,70,58,53,52,52,40,52,59,76,42,42,68,60,54,57,60,43,46,80,78,47,81,74,51,74,59,48,65,50,45,55,44,56,54,51,50,39,60,76,66,63,46,90,43,72,48,75,62,69,66,91,80,48,87,81,35,76,73,70,81,70,87,70,97,72,85,86,81,77,92,84,73,98,60,67,40,93,81,61,45,92,59,94,71,134

Mean predicted aligned error: 4.59 Å

Nearest PDB structures (foldseek):
  1o5z-assembly1_A  TM=9.393E-01  e=5.508E-05  Thermotoga maritima
  2vor-assembly1_A  TM=9.129E-01  e=8.398E-04  Mycobacterium tuberculosis H37Rv
  3qcz-assembly1_A  TM=7.614E-01  e=6.846E-04  Yersinia pestis CO92

Radius of gyration: 15.42 Å; Cα contacts (8 Å, |Δi|>4): 98; chains: 1; bounding box: 33×30×40 Å